Protein AF-A0AAP2RC21-F1 (afdb_monomer_lite)

Sequence (183 aa):
MNNMDLIISTIKKVYSIRHAVEKRAMEKNPFNGIPLLEDIAYRLSSDALSKDQMKDISAFVTATCPNEETLVIMERISAFKAGQKVDRPLKVLLSYVGLILPILIVILIEAYMVYLGIITEMPYLILTFVLILAAIIISVLLFAYLGYDPVYRRDMIENHAWKAIHKECEYRLNLGGQKRLTD

pLDDT: mean 82.62, std 9.05, range [44.09, 92.56]

Radius of gyration: 24.13 Å; chains: 1; bounding box: 64×32×70 Å

Organism: NCBI:txid2052831

Structure (mmCIF, N/CA/C/O backbone):
data_AF-A0AAP2RC21-F1
#
_entry.id   AF-A0AAP2RC21-F1
#
loop_
_atom_site.group_PDB
_atom_site.id
_atom_site.type_symbol
_atom_site.label_atom_id
_atom_site.label_alt_id
_atom_site.label_comp_id
_atom_site.label_asym_id
_atom_site.label_entity_id
_atom_site.label_seq_id
_atom_site.pdbx_PDB_ins_code
_atom_site.Cartn_x
_atom_site.Cartn_y
_atom_site.Cartn_z
_atom_site.occupancy
_atom_site.B_iso_or_equiv
_atom_site.auth_seq_id
_atom_site.auth_comp_id
_atom_site.auth_asym_id
_atom_site.auth_atom_id
_atom_site.pdbx_PDB_model_num
ATOM 1 N N . MET A 1 1 ? -19.184 2.042 29.450 1.00 58.38 1 MET A N 1
ATOM 2 C CA . MET A 1 1 ? -17.749 2.049 29.087 1.00 58.38 1 MET A CA 1
ATOM 3 C C . MET A 1 1 ? -17.272 3.489 29.137 1.00 58.38 1 MET A C 1
ATOM 5 O O . MET A 1 1 ? -18.030 4.346 28.704 1.00 58.38 1 MET A O 1
ATOM 9 N N . ASN A 1 2 ? -16.108 3.778 29.721 1.00 81.50 2 ASN A N 1
ATOM 10 C CA . ASN A 1 2 ? -15.598 5.150 29.788 1.00 81.50 2 ASN A CA 1
ATOM 11 C C . ASN A 1 2 ? -15.119 5.601 28.392 1.00 81.50 2 ASN A C 1
ATOM 13 O O . ASN A 1 2 ? -14.559 4.799 27.643 1.00 81.50 2 ASN A O 1
ATOM 17 N N . ASN A 1 3 ? -15.310 6.873 28.036 1.00 77.88 3 ASN A N 1
ATOM 18 C CA . ASN A 1 3 ? -14.930 7.416 26.724 1.00 77.88 3 ASN A CA 1
ATOM 19 C C . ASN A 1 3 ? -13.417 7.302 26.461 1.00 77.88 3 ASN A C 1
ATOM 21 O O . ASN A 1 3 ? -13.003 7.078 25.325 1.00 77.88 3 ASN A O 1
ATOM 25 N N . MET A 1 4 ? -12.586 7.397 27.506 1.00 80.25 4 MET A N 1
ATOM 26 C CA . MET A 1 4 ? -11.141 7.171 27.378 1.00 80.25 4 MET A CA 1
ATOM 27 C C . MET A 1 4 ? -10.799 5.711 27.059 1.00 80.25 4 MET A C 1
ATOM 29 O O . MET A 1 4 ? -9.927 5.460 26.230 1.00 80.25 4 MET A O 1
ATOM 33 N N . ASP A 1 5 ? -11.506 4.750 27.659 1.00 83.94 5 ASP A N 1
ATOM 34 C CA . ASP A 1 5 ? -11.273 3.323 27.405 1.00 83.94 5 ASP A CA 1
ATOM 35 C C . ASP A 1 5 ? -11.640 2.957 25.966 1.00 83.94 5 ASP A C 1
ATOM 37 O O . ASP A 1 5 ? -10.912 2.207 25.314 1.00 83.94 5 ASP A O 1
ATOM 41 N N . LEU A 1 6 ? -12.722 3.551 25.447 1.00 83.12 6 LEU A N 1
ATOM 42 C CA . LEU A 1 6 ? -13.112 3.450 24.042 1.00 83.12 6 LEU A CA 1
ATOM 43 C C . LEU A 1 6 ? -11.963 3.920 23.141 1.00 83.12 6 LEU A C 1
ATOM 45 O O . LEU A 1 6 ? -11.470 3.130 22.342 1.00 83.12 6 LEU A O 1
ATOM 49 N N . ILE A 1 7 ? -11.463 5.145 23.339 1.00 83.81 7 ILE A N 1
ATOM 50 C CA . ILE A 1 7 ? -10.351 5.708 22.552 1.00 83.81 7 ILE A CA 1
ATOM 51 C C . ILE A 1 7 ? -9.114 4.802 22.597 1.00 83.81 7 ILE A C 1
ATOM 53 O O . ILE A 1 7 ? -8.549 4.463 21.554 1.00 83.81 7 ILE A O 1
ATOM 57 N N . ILE A 1 8 ? -8.696 4.382 23.793 1.00 87.81 8 ILE A N 1
ATOM 58 C CA . ILE A 1 8 ? -7.500 3.549 23.975 1.00 87.81 8 ILE A CA 1
ATOM 59 C C . ILE A 1 8 ? -7.680 2.188 23.295 1.00 87.81 8 ILE A C 1
ATOM 61 O O . ILE A 1 8 ? -6.748 1.695 22.655 1.00 87.81 8 ILE A O 1
ATOM 65 N N . SER A 1 9 ? -8.863 1.579 23.404 1.00 86.88 9 SER A N 1
ATOM 66 C CA . SER A 1 9 ? -9.156 0.296 22.760 1.00 86.88 9 SER A CA 1
ATOM 67 C C . SER A 1 9 ? -9.099 0.397 21.233 1.00 86.88 9 SER A C 1
ATOM 69 O O . SER A 1 9 ? -8.497 -0.464 20.589 1.00 86.88 9 SER A O 1
ATOM 71 N N . THR A 1 10 ? -9.619 1.484 20.657 1.00 86.00 10 THR A N 1
ATOM 72 C CA . THR A 1 10 ? -9.575 1.745 19.213 1.00 86.00 10 THR A CA 1
ATOM 73 C C . THR A 1 10 ? -8.150 1.925 18.728 1.00 86.00 10 THR A C 1
ATOM 75 O O . THR A 1 10 ? -7.749 1.304 17.745 1.00 86.00 10 THR A O 1
ATOM 78 N N . ILE A 1 11 ? -7.355 2.717 19.450 1.00 88.19 11 ILE A N 1
ATOM 79 C CA . ILE A 1 11 ? -5.941 2.922 19.134 1.00 88.19 11 ILE A CA 1
ATOM 80 C C . ILE A 1 11 ? -5.205 1.577 19.159 1.00 88.19 11 ILE A C 1
ATOM 82 O O . ILE A 1 11 ? -4.553 1.211 18.180 1.00 88.19 11 ILE A O 1
ATOM 86 N N . LYS A 1 12 ? -5.364 0.786 20.229 1.00 90.56 12 LYS A N 1
ATOM 87 C CA . LYS A 1 12 ? -4.767 -0.558 20.327 1.00 90.56 12 LYS A CA 1
ATOM 88 C C . LYS A 1 12 ? -5.180 -1.453 19.157 1.00 90.56 12 LYS A C 1
ATOM 90 O O . LYS A 1 12 ? -4.333 -2.162 18.610 1.00 90.56 12 LYS A O 1
ATOM 95 N N . LYS A 1 13 ? -6.448 -1.397 18.737 1.00 90.62 13 LYS A N 1
ATOM 96 C CA . LYS A 1 13 ? -6.941 -2.166 17.591 1.00 90.62 13 LYS A CA 1
ATOM 97 C C . LYS A 1 13 ? -6.254 -1.747 16.293 1.00 90.62 13 LYS A C 1
ATOM 99 O O . LYS A 1 13 ? -5.766 -2.617 15.573 1.00 90.62 13 LYS A O 1
ATOM 104 N N . VAL A 1 14 ? -6.131 -0.450 16.027 1.00 89.50 14 VAL A N 1
ATOM 105 C CA . VAL A 1 14 ? -5.436 0.068 14.837 1.00 89.50 14 VAL A CA 1
ATOM 106 C C . VAL A 1 14 ? -3.972 -0.379 14.806 1.00 89.50 14 VAL A C 1
ATOM 108 O O . VAL A 1 14 ? -3.523 -0.923 13.796 1.00 89.50 14 VAL A O 1
ATOM 111 N N . TYR A 1 15 ? -3.249 -0.273 15.925 1.00 89.25 15 TYR A N 1
ATOM 112 C CA . TYR A 1 15 ? -1.866 -0.763 16.008 1.00 89.25 15 TYR A CA 1
ATOM 113 C C . TYR A 1 15 ? -1.759 -2.282 15.817 1.00 89.25 15 TYR A C 1
ATOM 115 O O . TYR A 1 15 ? -0.826 -2.752 15.163 1.00 89.25 15 TYR A O 1
ATOM 123 N N . SER A 1 16 ? -2.722 -3.057 16.327 1.00 90.06 16 SER A N 1
ATOM 124 C CA . SER A 1 16 ? -2.752 -4.510 16.107 1.00 90.06 16 SER A CA 1
ATOM 125 C C . SER A 1 16 ? -2.956 -4.868 14.629 1.00 90.06 16 SER A C 1
ATOM 127 O O . SER A 1 16 ? -2.296 -5.770 14.111 1.00 90.06 16 SER A O 1
ATOM 129 N N . ILE A 1 17 ? -3.805 -4.115 13.921 1.00 87.94 17 ILE A N 1
ATOM 130 C CA . ILE A 1 17 ? -4.041 -4.287 12.485 1.00 87.94 17 ILE A CA 1
ATOM 131 C C . ILE A 1 17 ? -2.780 -3.927 11.707 1.00 87.94 17 ILE A C 1
ATOM 133 O O . ILE A 1 17 ? -2.384 -4.696 10.831 1.00 87.94 17 ILE A O 1
ATOM 137 N N . ARG A 1 18 ? -2.111 -2.823 12.066 1.00 88.44 18 ARG A N 1
ATOM 138 C CA . ARG A 1 18 ? -0.837 -2.418 11.460 1.00 88.44 18 ARG A CA 1
ATOM 139 C C . ARG A 1 18 ? 0.192 -3.542 11.527 1.00 88.44 18 ARG A C 1
ATOM 141 O O . ARG A 1 18 ? 0.692 -3.974 10.493 1.00 88.44 18 ARG A O 1
ATOM 148 N N . HIS A 1 19 ? 0.425 -4.074 12.725 1.00 86.88 19 HIS A N 1
ATOM 149 C CA . HIS A 1 19 ? 1.369 -5.170 12.931 1.00 86.88 19 HIS A CA 1
ATOM 150 C C . HIS A 1 19 ? 0.973 -6.431 12.142 1.00 86.88 19 HIS A C 1
ATOM 152 O O . HIS A 1 19 ? 1.826 -7.133 11.605 1.00 86.88 19 HIS A O 1
ATOM 158 N N . ALA A 1 20 ? -0.325 -6.729 12.034 1.00 86.44 20 ALA A N 1
ATOM 159 C CA . ALA A 1 20 ? -0.808 -7.860 11.244 1.00 86.44 20 ALA A CA 1
ATOM 160 C C . ALA A 1 20 ? -0.606 -7.668 9.727 1.00 86.44 20 ALA A C 1
ATOM 162 O O . ALA A 1 20 ? -0.320 -8.646 9.033 1.00 86.44 20 ALA A O 1
ATOM 163 N N . VAL A 1 21 ? -0.734 -6.440 9.203 1.00 84.88 21 VAL A N 1
ATOM 164 C CA . VAL A 1 21 ? -0.413 -6.132 7.794 1.00 84.88 21 VAL A CA 1
ATOM 165 C C . VAL A 1 21 ? 1.083 -6.308 7.539 1.00 84.88 21 VAL A C 1
ATOM 167 O O . VAL A 1 21 ? 1.452 -7.010 6.601 1.00 84.88 21 VAL A O 1
ATOM 170 N N . GLU A 1 22 ? 1.936 -5.744 8.398 1.00 83.50 22 GLU A N 1
ATOM 171 C CA . GLU A 1 22 ? 3.398 -5.852 8.275 1.00 83.50 22 GLU A CA 1
ATOM 172 C C . GLU A 1 22 ? 3.863 -7.312 8.337 1.00 83.50 22 GLU A C 1
ATOM 174 O O . GLU A 1 22 ? 4.620 -7.767 7.481 1.00 83.50 22 GLU A O 1
ATOM 179 N N . LYS A 1 23 ? 3.331 -8.083 9.291 1.00 84.06 23 LYS A N 1
ATOM 180 C CA . LYS A 1 23 ? 3.634 -9.511 9.426 1.00 84.06 23 LYS A CA 1
ATOM 181 C C . LYS A 1 23 ? 3.202 -10.308 8.192 1.00 84.06 23 LYS A C 1
ATOM 183 O O . LYS A 1 23 ? 3.965 -11.126 7.687 1.00 84.06 23 LYS A O 1
ATOM 188 N N . ARG A 1 24 ? 2.011 -10.035 7.647 1.00 79.06 24 ARG A N 1
ATOM 189 C CA . ARG A 1 24 ? 1.541 -10.679 6.410 1.00 79.06 24 ARG A CA 1
ATOM 190 C C . ARG A 1 24 ? 2.443 -10.357 5.223 1.00 79.06 24 ARG A C 1
ATOM 192 O O . ARG A 1 24 ? 2.691 -11.243 4.410 1.00 79.06 24 ARG A O 1
ATOM 199 N N . ALA A 1 25 ? 2.877 -9.105 5.111 1.00 77.06 25 ALA A N 1
ATOM 200 C CA . ALA A 1 25 ? 3.774 -8.671 4.052 1.00 77.06 25 ALA A CA 1
ATOM 201 C C . ALA A 1 25 ? 5.116 -9.414 4.096 1.00 77.06 25 ALA A C 1
ATOM 203 O O . ALA A 1 25 ? 5.733 -9.565 3.054 1.00 77.06 25 ALA A O 1
ATOM 204 N N . MET A 1 26 ? 5.551 -9.903 5.259 1.00 73.88 26 MET A N 1
ATOM 205 C CA . MET A 1 26 ? 6.743 -10.748 5.386 1.00 73.88 26 MET A CA 1
ATOM 206 C C . MET A 1 26 ? 6.431 -12.227 5.104 1.00 73.88 26 MET A C 1
ATOM 208 O O . MET A 1 26 ? 7.130 -12.874 4.333 1.00 73.88 26 MET A O 1
ATOM 212 N N . GLU A 1 27 ? 5.349 -12.763 5.675 1.00 74.75 27 GLU A N 1
ATOM 213 C CA . GLU A 1 27 ? 5.060 -14.207 5.648 1.00 74.75 27 GLU A CA 1
ATOM 214 C C . GLU A 1 27 ? 4.466 -14.719 4.328 1.00 74.75 27 GLU A C 1
ATOM 216 O O . GLU A 1 27 ? 4.643 -15.887 3.988 1.00 74.75 27 GLU A O 1
ATOM 221 N N . LYS A 1 28 ? 3.733 -13.883 3.579 1.00 66.50 28 LYS A N 1
ATOM 222 C CA . LYS A 1 28 ? 3.050 -14.300 2.338 1.00 66.50 28 LYS A CA 1
ATOM 223 C C . LYS A 1 28 ? 3.865 -14.056 1.067 1.00 66.50 28 LYS A C 1
ATOM 225 O O . LYS A 1 28 ? 3.306 -14.145 -0.027 1.00 66.50 28 LYS A O 1
ATOM 230 N N . ASN A 1 29 ? 5.153 -13.744 1.186 1.00 68.75 29 ASN A N 1
ATOM 231 C CA . ASN A 1 29 ? 5.982 -13.491 0.015 1.00 68.75 29 ASN A CA 1
ATOM 232 C C . ASN A 1 29 ? 6.240 -14.793 -0.759 1.00 68.75 29 ASN A C 1
ATOM 234 O O . ASN A 1 29 ? 6.816 -15.727 -0.203 1.00 68.75 29 ASN A O 1
ATOM 238 N N . PRO A 1 30 ? 5.876 -14.869 -2.053 1.00 67.69 30 PRO A N 1
ATOM 239 C CA . PRO A 1 30 ? 6.123 -16.059 -2.872 1.00 67.69 30 PRO A CA 1
ATOM 240 C C . PRO A 1 30 ? 7.618 -16.307 -3.133 1.00 67.69 30 PRO A C 1
ATOM 242 O O . PRO A 1 30 ? 7.988 -17.383 -3.586 1.00 67.69 30 PRO A O 1
ATOM 245 N N . PHE A 1 31 ? 8.471 -15.324 -2.833 1.00 74.62 31 PHE A N 1
ATOM 246 C CA . PHE A 1 31 ? 9.926 -15.384 -2.980 1.00 74.62 31 PHE A CA 1
ATOM 247 C C . PHE A 1 31 ? 10.659 -15.618 -1.652 1.00 74.62 31 PHE A C 1
ATOM 249 O O . PHE A 1 31 ? 11.856 -15.352 -1.565 1.00 74.62 31 PHE A O 1
ATOM 256 N N . ASN A 1 32 ? 9.944 -16.082 -0.621 1.00 67.00 32 ASN A N 1
ATOM 257 C CA . ASN A 1 32 ? 10.513 -16.402 0.686 1.00 67.00 32 ASN A CA 1
ATOM 258 C C . ASN A 1 32 ? 11.738 -17.326 0.534 1.00 67.00 32 ASN A C 1
ATOM 260 O O . ASN A 1 32 ? 11.642 -18.383 -0.097 1.00 67.00 32 ASN A O 1
ATOM 264 N N . GLY A 1 33 ? 12.888 -16.907 1.072 1.00 69.12 33 GLY A N 1
ATOM 265 C CA . GLY A 1 33 ? 14.157 -17.635 0.961 1.00 69.12 33 GLY A CA 1
ATOM 266 C C . GLY A 1 33 ? 15.086 -17.171 -0.169 1.00 69.12 33 GLY A C 1
ATOM 267 O O . GLY A 1 33 ? 16.208 -17.670 -0.263 1.00 69.12 33 GLY A O 1
ATOM 268 N N . ILE A 1 34 ? 14.674 -16.201 -0.997 1.00 80.56 34 ILE A N 1
ATOM 269 C CA . ILE A 1 34 ? 15.552 -15.523 -1.964 1.00 80.56 34 ILE A CA 1
ATOM 270 C C . ILE A 1 34 ? 15.767 -14.075 -1.495 1.00 80.56 34 ILE A C 1
ATOM 272 O O . ILE A 1 34 ? 14.901 -13.235 -1.742 1.00 80.56 34 ILE A O 1
ATOM 276 N N . PRO A 1 35 ? 16.924 -13.732 -0.892 1.00 75.56 35 PRO A N 1
ATOM 277 C CA . PRO A 1 35 ? 17.096 -12.483 -0.139 1.00 75.56 35 PRO A CA 1
ATOM 278 C C . PRO A 1 35 ? 16.731 -11.202 -0.906 1.00 75.56 35 PRO A C 1
ATOM 280 O O . PRO A 1 35 ? 16.089 -10.307 -0.369 1.00 75.56 35 PRO A O 1
ATOM 283 N N . LEU A 1 36 ? 17.122 -11.117 -2.182 1.00 77.81 36 LEU A N 1
ATOM 284 C CA . LEU A 1 36 ? 16.900 -9.933 -3.020 1.00 77.81 36 LEU A CA 1
ATOM 285 C C . LEU A 1 36 ? 15.450 -9.823 -3.513 1.00 77.81 36 LEU A C 1
ATOM 287 O O . LEU A 1 36 ? 14.875 -8.739 -3.509 1.00 77.81 36 LEU A O 1
ATOM 291 N N . LEU A 1 37 ? 14.847 -10.943 -3.921 1.00 78.62 37 LEU A N 1
ATOM 292 C CA . LEU A 1 37 ? 13.465 -10.962 -4.407 1.00 78.62 37 LEU A CA 1
ATOM 293 C C . LEU A 1 37 ? 12.461 -10.823 -3.260 1.00 78.62 37 LEU A C 1
ATOM 295 O O . LEU A 1 37 ? 11.410 -10.217 -3.448 1.00 78.62 37 LEU A O 1
ATOM 299 N N . GLU A 1 38 ? 12.794 -11.337 -2.077 1.00 80.62 38 GLU A N 1
ATOM 300 C CA . GLU A 1 38 ? 12.005 -11.172 -0.859 1.00 80.62 38 GLU A CA 1
ATOM 301 C C . GLU A 1 38 ? 11.952 -9.704 -0.415 1.00 80.62 38 GLU A C 1
ATOM 303 O O . GLU A 1 38 ? 10.858 -9.189 -0.182 1.00 80.62 38 GLU A O 1
ATOM 308 N N . ASP A 1 39 ? 13.093 -8.999 -0.386 1.00 78.62 39 ASP A N 1
ATOM 309 C CA . ASP A 1 39 ? 13.135 -7.567 -0.043 1.00 78.62 39 ASP A CA 1
ATOM 310 C C . ASP A 1 39 ? 12.336 -6.728 -1.055 1.00 78.62 39 ASP A C 1
ATOM 312 O O . ASP A 1 39 ? 11.529 -5.880 -0.672 1.00 78.62 39 ASP A O 1
ATOM 316 N N . ILE A 1 40 ? 12.478 -7.002 -2.356 1.00 78.88 40 ILE A N 1
ATOM 317 C CA . ILE A 1 40 ? 11.719 -6.299 -3.403 1.00 78.88 40 ILE A CA 1
ATOM 318 C C . ILE A 1 40 ? 10.217 -6.585 -3.282 1.00 78.88 40 ILE A C 1
ATOM 320 O O . ILE A 1 40 ? 9.409 -5.656 -3.330 1.00 78.88 40 ILE A O 1
ATOM 324 N N . ALA A 1 41 ? 9.826 -7.847 -3.098 1.00 79.75 41 ALA A N 1
ATOM 325 C CA . ALA A 1 41 ? 8.424 -8.226 -2.948 1.00 79.75 41 ALA A CA 1
ATOM 326 C C . ALA A 1 41 ? 7.799 -7.592 -1.702 1.00 79.75 41 ALA A C 1
ATOM 328 O O . ALA A 1 41 ? 6.682 -7.079 -1.768 1.00 79.75 41 ALA A O 1
ATOM 329 N N . TYR A 1 42 ? 8.542 -7.540 -0.596 1.00 80.50 42 TYR A N 1
ATOM 330 C CA . TYR A 1 42 ? 8.114 -6.850 0.612 1.00 80.50 42 TYR A CA 1
ATOM 331 C C . TYR A 1 42 ? 7.935 -5.343 0.378 1.00 80.50 42 TYR A C 1
ATOM 333 O O . TYR A 1 42 ? 6.914 -4.783 0.784 1.00 80.50 42 TYR A O 1
ATOM 341 N N . ARG A 1 43 ? 8.865 -4.686 -0.323 1.00 79.31 43 ARG A N 1
ATOM 342 C CA . ARG A 1 43 ? 8.776 -3.250 -0.655 1.00 79.31 43 ARG A CA 1
ATOM 343 C C . ARG A 1 43 ? 7.619 -2.912 -1.594 1.00 79.31 43 ARG A C 1
ATOM 345 O O . ARG A 1 43 ? 7.067 -1.822 -1.498 1.00 79.31 43 ARG A O 1
ATOM 352 N N . LEU A 1 44 ? 7.252 -3.841 -2.476 1.00 77.75 44 LEU A N 1
ATOM 353 C CA . LEU A 1 44 ? 6.124 -3.716 -3.405 1.00 77.75 44 LEU A CA 1
ATOM 354 C C . LEU A 1 44 ? 4.793 -4.209 -2.818 1.00 77.75 44 LEU A C 1
ATOM 356 O O . LEU A 1 44 ? 3.744 -4.051 -3.446 1.00 77.75 44 LEU A O 1
ATOM 360 N N . SER A 1 45 ? 4.816 -4.850 -1.648 1.00 79.00 45 SER A N 1
ATOM 361 C CA . SER A 1 45 ? 3.619 -5.449 -1.067 1.00 79.00 45 SER A CA 1
ATOM 362 C C . SER A 1 45 ? 2.610 -4.386 -0.631 1.00 79.00 45 SER A C 1
ATOM 364 O O . SER A 1 45 ? 2.962 -3.321 -0.132 1.00 79.00 45 SER A O 1
ATOM 366 N N . SER A 1 46 ? 1.328 -4.690 -0.830 1.00 76.38 46 SER A N 1
ATOM 367 C CA . SER A 1 46 ? 0.244 -3.726 -0.648 1.00 76.38 46 SER A CA 1
ATOM 368 C C . SER A 1 46 ? 0.108 -3.236 0.795 1.00 76.38 46 SER A C 1
ATOM 370 O O . SER A 1 46 ? 0.142 -4.022 1.740 1.00 76.38 46 SER A O 1
ATOM 372 N N . ASP A 1 47 ? -0.157 -1.939 0.931 1.00 80.62 47 ASP A N 1
ATOM 373 C CA . ASP A 1 47 ? -0.449 -1.265 2.203 1.00 80.62 47 ASP A CA 1
ATOM 374 C C . ASP A 1 47 ? -1.949 -1.313 2.557 1.00 80.62 47 ASP A C 1
ATOM 376 O O . ASP A 1 47 ? -2.396 -0.743 3.554 1.00 80.62 47 ASP A O 1
ATOM 380 N N . ALA A 1 48 ? -2.754 -1.963 1.710 1.00 82.06 48 ALA A N 1
ATOM 381 C CA . ALA A 1 48 ? -4.196 -2.034 1.860 1.00 82.06 48 ALA A CA 1
ATOM 382 C C . ALA A 1 48 ? -4.627 -3.110 2.866 1.00 82.06 48 ALA A C 1
ATOM 384 O O . ALA A 1 48 ? -4.007 -4.164 3.033 1.00 82.06 48 ALA A O 1
ATOM 385 N N . LEU A 1 49 ? -5.776 -2.869 3.495 1.00 83.94 49 LEU A N 1
ATOM 386 C CA . LEU A 1 49 ? -6.410 -3.826 4.394 1.00 83.94 49 LEU A CA 1
ATOM 387 C C . LEU A 1 49 ? -6.985 -5.008 3.611 1.00 83.94 49 LEU A C 1
ATOM 389 O O . LEU A 1 49 ? -7.693 -4.846 2.617 1.00 83.94 49 LEU A O 1
ATOM 393 N N . SER A 1 50 ? -6.750 -6.219 4.111 1.00 85.81 50 SER A N 1
ATOM 394 C CA . SER A 1 50 ? -7.448 -7.412 3.603 1.00 85.81 50 SER A CA 1
ATOM 395 C C . SER A 1 50 ? -8.923 -7.435 3.996 1.00 85.81 50 SER A C 1
ATOM 397 O O . SER A 1 50 ? -9.303 -6.863 5.017 1.00 85.81 50 SER A O 1
ATOM 399 N N . LYS A 1 51 ? -9.718 -8.245 3.285 1.00 86.69 51 LYS A N 1
ATOM 400 C CA . LYS A 1 51 ? -11.113 -8.553 3.643 1.00 86.69 51 LYS A CA 1
ATOM 401 C C . LYS A 1 51 ? -11.277 -9.032 5.092 1.00 86.69 51 LYS A C 1
ATOM 403 O O . LYS A 1 51 ? -12.186 -8.571 5.772 1.00 86.69 51 LYS A O 1
ATOM 408 N N . ASP A 1 52 ? -10.377 -9.882 5.586 1.00 86.62 52 ASP A N 1
ATOM 409 C CA . ASP A 1 52 ? -10.451 -10.392 6.964 1.00 86.62 52 ASP A CA 1
ATOM 410 C C . ASP A 1 52 ? -10.254 -9.282 8.002 1.00 86.62 52 ASP A C 1
ATOM 412 O O . ASP A 1 52 ? -10.966 -9.228 8.997 1.00 86.62 52 ASP A O 1
ATOM 416 N N .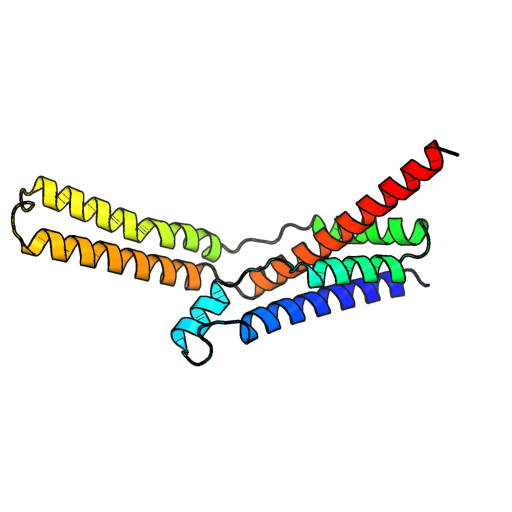 GLN A 1 53 ? -9.339 -8.345 7.737 1.00 86.81 53 GLN A N 1
ATOM 417 C CA . GLN A 1 53 ? -9.120 -7.178 8.599 1.00 86.81 53 GLN A CA 1
ATOM 418 C C . GLN A 1 53 ? -10.295 -6.203 8.550 1.00 86.81 53 GLN A C 1
ATOM 420 O O . GLN A 1 53 ? -10.668 -5.659 9.581 1.00 86.81 53 GLN A O 1
ATOM 425 N N . MET A 1 54 ? -10.923 -6.024 7.386 1.00 87.00 54 MET A N 1
ATOM 426 C CA . MET A 1 54 ? -12.163 -5.249 7.282 1.00 87.00 54 MET A CA 1
ATOM 427 C C . MET A 1 54 ? -13.292 -5.886 8.107 1.00 87.00 54 MET A C 1
ATOM 429 O O . MET A 1 54 ? -14.011 -5.183 8.816 1.00 87.00 54 MET A O 1
ATOM 433 N N . LYS A 1 55 ? -13.421 -7.219 8.075 1.00 88.12 55 LYS A N 1
ATOM 434 C CA . LYS A 1 55 ? -14.402 -7.954 8.888 1.00 88.12 55 LYS A CA 1
ATOM 435 C C . LYS A 1 55 ? -14.107 -7.834 10.386 1.00 88.12 55 LYS A C 1
ATOM 437 O O . LYS A 1 55 ? -15.028 -7.635 11.172 1.00 88.12 55 LYS A O 1
ATOM 442 N N . ASP A 1 56 ? -12.838 -7.920 10.769 1.00 88.50 56 ASP A N 1
ATOM 443 C CA . ASP A 1 56 ? -12.384 -7.756 12.152 1.00 88.50 56 ASP A CA 1
ATOM 444 C C . ASP A 1 56 ? -12.637 -6.329 12.682 1.00 88.50 56 ASP A C 1
ATOM 446 O O . ASP A 1 56 ? -13.098 -6.156 13.809 1.00 88.50 56 ASP A O 1
ATOM 450 N N . ILE A 1 57 ? -12.437 -5.300 11.848 1.00 89.31 57 ILE A N 1
ATOM 451 C CA . ILE A 1 57 ? -12.822 -3.913 12.161 1.00 89.31 57 ILE A CA 1
ATOM 452 C C . ILE A 1 57 ? -14.333 -3.808 12.397 1.00 89.31 57 ILE A C 1
ATOM 454 O O . ILE A 1 57 ? -14.750 -3.240 13.404 1.00 89.31 57 ILE A O 1
ATOM 458 N N . SER A 1 58 ? -15.154 -4.383 11.516 1.00 87.50 58 SER A N 1
ATOM 459 C CA . SER A 1 58 ? -16.616 -4.362 11.669 1.00 87.50 58 SER A CA 1
ATOM 460 C C . SER A 1 58 ? -17.078 -5.067 12.952 1.00 87.50 58 SER A C 1
ATOM 462 O O . SER A 1 58 ? -17.900 -4.535 13.707 1.00 87.50 58 SER A O 1
ATOM 464 N N . ALA A 1 59 ? -16.499 -6.229 13.265 1.00 87.00 59 ALA A N 1
ATOM 465 C CA . ALA A 1 59 ? -16.775 -6.948 14.508 1.00 87.00 59 ALA A CA 1
ATOM 466 C C . ALA A 1 59 ? -16.367 -6.130 15.744 1.00 87.00 59 ALA A C 1
ATOM 468 O O . ALA A 1 59 ? -17.135 -6.039 16.702 1.00 87.00 59 ALA A O 1
ATOM 469 N N . PHE A 1 60 ? -15.203 -5.478 15.698 1.00 89.19 60 PHE A N 1
ATOM 470 C CA . PHE A 1 60 ? -14.741 -4.595 16.765 1.00 89.19 60 PHE A CA 1
ATOM 471 C C . PHE A 1 60 ? -15.690 -3.412 16.979 1.00 89.19 60 PHE A C 1
ATOM 473 O O . PHE A 1 60 ? -16.175 -3.227 18.089 1.00 89.19 60 PHE A O 1
ATOM 480 N N . VAL A 1 61 ? -16.048 -2.670 15.925 1.00 86.88 61 VAL A N 1
ATOM 481 C CA . VAL A 1 61 ? -17.003 -1.550 16.032 1.00 86.88 61 VAL A CA 1
ATOM 482 C C . VAL A 1 61 ? -18.332 -2.020 16.634 1.00 86.88 61 VAL A C 1
ATOM 484 O O . VAL A 1 61 ? -18.880 -1.339 17.497 1.00 86.88 61 VAL A O 1
ATOM 487 N N . THR A 1 62 ? -18.807 -3.213 16.259 1.00 85.06 62 THR A N 1
ATOM 488 C CA . THR A 1 62 ? -20.018 -3.820 16.847 1.00 85.06 62 THR A CA 1
ATOM 489 C C . THR A 1 62 ? -19.888 -4.059 18.347 1.00 85.06 62 THR A C 1
ATOM 491 O O . THR A 1 62 ? -20.804 -3.748 19.099 1.00 85.06 62 THR A O 1
ATOM 494 N N . ALA A 1 63 ? -18.768 -4.634 18.782 1.00 84.88 63 ALA A N 1
ATOM 495 C CA . ALA A 1 63 ? -18.559 -5.001 20.177 1.00 84.88 63 ALA A CA 1
ATOM 496 C C . ALA A 1 63 ? -18.309 -3.777 21.071 1.00 84.88 63 ALA A C 1
ATOM 498 O O . ALA A 1 63 ? -18.681 -3.769 22.242 1.00 84.88 63 ALA A O 1
ATOM 499 N N . THR A 1 64 ? -17.650 -2.753 20.530 1.00 83.62 64 THR A N 1
ATOM 500 C CA . THR A 1 64 ? -17.144 -1.615 21.304 1.00 83.62 64 THR A CA 1
ATOM 501 C C . THR A 1 64 ? -18.106 -0.418 21.294 1.00 83.62 64 THR A C 1
ATOM 503 O O . THR A 1 64 ? -18.060 0.401 22.209 1.00 83.62 64 THR A O 1
ATOM 506 N N . CYS A 1 65 ? -19.015 -0.324 20.317 1.00 83.00 65 CYS A N 1
ATOM 507 C CA . CYS A 1 65 ? -20.019 0.745 20.224 1.00 83.00 65 CYS A CA 1
ATOM 508 C C . CYS A 1 65 ? -21.452 0.187 20.360 1.00 83.00 65 CYS A C 1
ATOM 510 O O . CYS A 1 65 ? -22.163 0.102 19.358 1.00 83.00 65 CYS A O 1
ATOM 512 N N . PRO A 1 66 ? -21.898 -0.201 21.571 1.00 78.62 66 PRO A N 1
ATOM 513 C CA . PRO A 1 66 ? -23.240 -0.754 21.774 1.00 78.62 66 PRO A CA 1
ATOM 514 C C . PRO A 1 66 ? -24.356 0.293 21.626 1.00 78.62 66 PRO A C 1
ATOM 516 O O . PRO A 1 66 ? -25.484 -0.065 21.299 1.00 78.62 66 PRO A O 1
ATOM 519 N N . ASN A 1 67 ? -24.045 1.577 21.841 1.00 82.44 67 ASN A N 1
ATOM 520 C CA . ASN A 1 67 ? -25.013 2.674 21.839 1.00 82.44 67 ASN A CA 1
ATOM 521 C C . ASN A 1 67 ? -24.669 3.715 20.762 1.00 82.44 67 ASN A C 1
ATOM 523 O O . ASN A 1 67 ? -23.503 3.885 20.390 1.00 82.44 67 ASN A O 1
ATOM 527 N N . GLU A 1 68 ? -25.669 4.480 20.320 1.00 82.44 68 GLU A N 1
ATOM 528 C CA . GLU A 1 68 ? -25.493 5.541 19.317 1.00 82.44 68 GLU A CA 1
ATOM 529 C C . GLU A 1 68 ? -24.489 6.611 19.770 1.00 82.44 68 GLU A C 1
ATOM 531 O O . GLU A 1 68 ? -23.618 6.991 18.997 1.00 82.44 68 GLU A O 1
ATOM 536 N N . GLU A 1 69 ? -24.514 7.021 21.041 1.00 83.25 69 GLU A N 1
ATOM 537 C CA . GLU A 1 69 ? -23.555 7.998 21.581 1.00 83.25 69 GLU A CA 1
ATOM 538 C C . GLU A 1 69 ? -22.101 7.526 21.434 1.00 83.25 69 GLU A C 1
ATOM 540 O O . GLU A 1 69 ? -21.238 8.270 20.969 1.00 83.25 69 GLU A O 1
ATOM 545 N N . THR A 1 70 ? -21.827 6.259 21.765 1.00 83.56 70 THR A N 1
ATOM 546 C CA . THR A 1 70 ? -20.486 5.673 21.607 1.00 83.56 70 THR A CA 1
ATOM 547 C C . THR A 1 70 ? -20.078 5.554 20.141 1.00 83.56 70 THR A C 1
ATOM 549 O O . THR A 1 70 ? -18.906 5.737 19.813 1.00 83.56 70 THR A O 1
ATOM 552 N N . LEU A 1 71 ? -21.046 5.308 19.255 1.00 85.56 71 LEU A N 1
ATOM 553 C CA . LEU A 1 71 ? -20.827 5.227 17.816 1.00 85.56 71 LEU A CA 1
ATOM 554 C C . LEU A 1 71 ? -20.498 6.603 17.217 1.00 85.56 71 LEU A C 1
ATOM 556 O O . LEU A 1 71 ? -19.572 6.698 16.417 1.00 85.56 71 LEU A O 1
ATOM 560 N N . VAL A 1 72 ? -21.181 7.669 17.651 1.00 86.88 72 VAL A N 1
ATOM 561 C CA . VAL A 1 72 ? -20.891 9.058 17.248 1.00 86.88 72 VAL A CA 1
ATOM 562 C C . VAL A 1 72 ? -19.516 9.499 17.748 1.00 86.88 72 VAL A C 1
ATOM 564 O O . VAL A 1 72 ? -18.761 10.134 17.016 1.00 86.88 72 VAL A O 1
ATOM 567 N N . ILE A 1 73 ? -19.148 9.148 18.983 1.00 87.06 73 ILE A N 1
ATOM 568 C CA . ILE A 1 73 ? -17.811 9.452 19.513 1.00 87.06 73 ILE A CA 1
ATOM 569 C C . ILE A 1 73 ? -16.737 8.760 18.663 1.00 87.06 73 ILE A C 1
ATOM 571 O O . ILE A 1 73 ? -15.778 9.407 18.235 1.00 87.06 73 ILE A O 1
ATOM 575 N N . MET A 1 74 ? -16.913 7.467 18.377 1.00 87.12 74 MET A N 1
ATOM 576 C CA . MET A 1 74 ? -15.998 6.699 17.531 1.00 87.12 74 MET A CA 1
ATOM 577 C C . MET A 1 74 ? -15.919 7.263 16.105 1.00 87.12 74 MET A C 1
ATOM 579 O O . MET A 1 74 ? -14.823 7.373 15.551 1.00 87.12 74 MET A O 1
ATOM 583 N N . GLU A 1 75 ? -17.052 7.656 15.523 1.00 90.19 75 GLU A N 1
ATOM 584 C CA . GLU A 1 75 ? -17.122 8.301 14.210 1.00 90.19 75 GLU A CA 1
ATOM 585 C C . GLU A 1 75 ? -16.296 9.588 14.193 1.00 90.19 75 GLU A C 1
ATOM 587 O O . GLU A 1 75 ? -15.415 9.711 13.348 1.00 90.19 75 GLU A O 1
ATOM 592 N N . ARG A 1 76 ? -16.462 10.477 15.177 1.00 88.25 76 ARG A N 1
ATOM 593 C CA . ARG A 1 76 ? -15.714 11.744 15.235 1.00 88.25 76 ARG A CA 1
ATOM 594 C C . ARG A 1 76 ? -14.213 11.542 15.413 1.00 88.25 76 ARG A C 1
ATOM 596 O O . ARG A 1 76 ? -13.417 12.232 14.775 1.00 88.25 76 ARG A O 1
ATOM 603 N N . ILE A 1 77 ? -13.808 10.604 16.271 1.00 88.50 77 ILE A N 1
ATOM 604 C CA . ILE A 1 77 ? -12.386 10.286 16.489 1.00 88.50 77 ILE A CA 1
ATOM 605 C C . ILE A 1 77 ? -11.773 9.714 15.211 1.00 88.50 77 ILE A C 1
ATOM 607 O O . ILE A 1 77 ? -10.691 10.131 14.791 1.00 88.50 77 ILE A O 1
ATOM 611 N N . SER A 1 78 ? -12.465 8.755 14.595 1.00 88.25 78 SER A N 1
ATOM 612 C CA . SER A 1 78 ? -11.996 8.109 13.374 1.00 88.25 78 SER A CA 1
ATOM 613 C C . SER A 1 78 ? -11.999 9.071 12.188 1.00 88.25 78 SER A C 1
ATOM 615 O O . SER A 1 78 ? -11.039 9.046 11.428 1.00 88.25 78 SER A O 1
ATOM 617 N N . ALA A 1 79 ? -12.968 9.984 12.085 1.00 88.19 79 ALA A N 1
ATOM 618 C CA . ALA A 1 79 ? -12.999 11.068 11.104 1.00 88.19 79 ALA A CA 1
ATOM 619 C C . ALA A 1 79 ? -11.804 12.013 11.275 1.00 88.19 79 ALA A C 1
ATOM 621 O O . ALA A 1 79 ? -11.097 12.308 10.309 1.00 88.19 79 ALA A O 1
ATOM 622 N N . PHE A 1 80 ? -11.528 12.444 12.512 1.00 88.75 80 PHE A N 1
ATOM 623 C CA . PHE A 1 80 ? -10.392 13.315 12.811 1.00 88.75 80 PHE A CA 1
ATOM 624 C C . PHE A 1 80 ? -9.066 12.666 12.407 1.00 88.75 80 PHE A C 1
ATOM 626 O O . PHE A 1 80 ? -8.238 13.303 11.756 1.00 88.75 80 PHE A O 1
ATOM 633 N N . LYS A 1 81 ? -8.869 11.388 12.748 1.00 88.62 81 LYS A N 1
ATOM 634 C CA . LYS A 1 81 ? -7.651 10.648 12.395 1.00 88.62 81 LYS A CA 1
ATOM 635 C C . LYS A 1 81 ? -7.560 10.315 10.905 1.00 88.62 81 LYS A C 1
ATOM 637 O O . LYS A 1 81 ? -6.496 10.487 10.323 1.00 88.62 81 LYS A O 1
ATOM 642 N N . ALA A 1 82 ? -8.661 9.918 10.273 1.00 85.25 82 ALA A N 1
ATOM 643 C CA . ALA A 1 82 ? -8.732 9.630 8.839 1.00 85.25 82 ALA A CA 1
ATOM 644 C C . ALA A 1 82 ? -8.529 10.876 7.957 1.00 85.25 82 ALA A C 1
ATOM 646 O O . ALA A 1 82 ? -8.089 10.767 6.808 1.00 85.25 82 ALA A O 1
ATOM 647 N N . GLY A 1 83 ? -8.875 12.055 8.485 1.00 81.62 83 GLY A N 1
ATOM 648 C CA . GLY A 1 83 ? -8.688 13.348 7.831 1.00 81.62 83 GLY A CA 1
ATOM 649 C C . GLY A 1 83 ? -7.246 13.861 7.860 1.00 81.62 83 GLY A C 1
ATOM 650 O O . GLY A 1 83 ? -6.918 14.782 7.110 1.00 81.62 83 GLY A O 1
ATOM 651 N N . GLN A 1 84 ? -6.366 13.271 8.678 1.00 86.94 84 GLN A N 1
ATOM 652 C CA . GLN A 1 84 ? -4.951 13.638 8.690 1.00 86.94 84 GLN A CA 1
ATOM 653 C C . GLN A 1 84 ? -4.292 13.198 7.376 1.00 86.94 84 GLN A C 1
ATOM 655 O O . GLN A 1 84 ? -4.383 12.043 6.946 1.00 86.94 84 GLN A O 1
ATOM 660 N N . LYS A 1 85 ? -3.645 14.151 6.698 1.00 81.69 85 LYS A N 1
ATOM 661 C CA . LYS A 1 85 ? -2.867 13.857 5.493 1.00 81.69 85 LYS A CA 1
ATOM 662 C C . LYS A 1 85 ? -1.617 13.091 5.907 1.00 81.69 85 LYS A C 1
ATOM 664 O O . LYS A 1 85 ? -0.929 13.489 6.836 1.00 81.69 85 LYS A O 1
ATOM 669 N N . VAL A 1 86 ? -1.339 12.000 5.200 1.00 84.00 86 VAL A N 1
ATOM 670 C CA . VAL A 1 86 ? -0.071 11.285 5.342 1.00 84.00 86 VAL A CA 1
ATOM 671 C C . VAL A 1 86 ? 0.955 12.009 4.480 1.00 84.00 86 VAL A C 1
ATOM 673 O O . VAL A 1 86 ? 0.764 12.118 3.262 1.00 84.00 86 VAL A O 1
ATOM 676 N N . ASP A 1 87 ? 2.014 12.513 5.106 1.00 84.06 87 ASP A N 1
ATOM 677 C CA . ASP A 1 87 ? 3.073 13.240 4.414 1.00 84.06 87 ASP A CA 1
ATOM 678 C C . ASP A 1 87 ? 3.840 12.297 3.489 1.00 84.06 87 ASP A C 1
ATOM 680 O O . ASP A 1 87 ? 4.472 11.333 3.920 1.00 84.06 87 ASP A O 1
ATOM 684 N N . ARG A 1 88 ? 3.763 12.565 2.182 1.00 81.44 88 ARG A N 1
ATOM 685 C CA . ARG A 1 88 ? 4.477 11.782 1.172 1.00 81.44 88 ARG A CA 1
ATOM 686 C C . ARG A 1 88 ? 5.925 12.260 1.094 1.00 81.44 88 ARG A C 1
ATOM 688 O O . ARG A 1 88 ? 6.146 13.403 0.690 1.00 81.44 88 ARG A O 1
ATOM 695 N N . PRO A 1 89 ? 6.919 11.416 1.414 1.00 86.75 89 PRO A N 1
ATOM 696 C CA . PRO A 1 89 ? 8.310 11.819 1.297 1.00 86.75 89 PRO A CA 1
ATOM 697 C C . PRO A 1 89 ? 8.690 12.004 -0.178 1.00 86.75 89 PRO A C 1
ATOM 699 O O . PRO A 1 89 ? 8.253 11.256 -1.054 1.00 86.75 89 PRO A O 1
ATOM 702 N N . LEU A 1 90 ? 9.568 12.973 -0.455 1.00 86.12 90 LEU A N 1
ATOM 703 C CA . LEU A 1 90 ? 10.048 13.283 -1.812 1.00 86.12 90 LEU A CA 1
ATOM 704 C C . LEU A 1 90 ? 10.636 12.061 -2.536 1.00 86.12 90 LEU A C 1
ATOM 706 O O . LEU A 1 90 ? 10.500 11.943 -3.749 1.00 86.12 90 LEU A O 1
ATOM 710 N N . LYS A 1 91 ? 11.243 11.123 -1.798 1.00 85.75 91 LYS A N 1
ATOM 711 C CA . LYS A 1 91 ? 11.784 9.867 -2.344 1.00 85.75 91 LYS A CA 1
ATOM 712 C C . LYS A 1 91 ? 10.708 9.006 -3.014 1.00 85.75 91 LYS A C 1
ATOM 714 O O . LYS A 1 91 ? 10.932 8.506 -4.111 1.00 85.75 91 LYS A O 1
ATOM 719 N N . VAL A 1 92 ? 9.519 8.928 -2.415 1.00 82.75 92 VAL A N 1
ATOM 720 C CA . VAL A 1 92 ? 8.371 8.205 -2.986 1.00 82.75 92 VAL A CA 1
ATOM 721 C C . VAL A 1 92 ? 7.845 8.915 -4.231 1.00 82.75 92 VAL A C 1
ATOM 723 O O . VAL A 1 92 ? 7.334 8.275 -5.137 1.00 82.75 92 VAL A O 1
ATOM 726 N N . LEU A 1 93 ? 7.996 10.235 -4.329 1.00 82.94 93 LEU A N 1
ATOM 727 C CA . LEU A 1 93 ? 7.646 10.960 -5.550 1.00 82.94 93 LEU A CA 1
ATOM 728 C C . LEU A 1 93 ? 8.674 10.709 -6.668 1.00 82.94 93 LEU A C 1
ATOM 730 O O . LEU A 1 93 ? 8.303 10.482 -7.818 1.00 82.94 93 LEU A O 1
ATOM 734 N N . LEU A 1 94 ? 9.961 10.668 -6.311 1.00 85.44 94 LEU A N 1
ATOM 735 C CA . LEU A 1 94 ? 11.062 10.305 -7.208 1.00 85.44 94 LEU A CA 1
ATOM 736 C C . LEU A 1 94 ? 10.972 8.856 -7.705 1.00 85.44 94 LEU A C 1
ATOM 738 O O . LEU A 1 94 ? 11.471 8.569 -8.790 1.00 85.44 94 LEU A O 1
ATOM 742 N N . SER A 1 95 ? 10.319 7.952 -6.970 1.00 86.69 95 SER A N 1
ATOM 743 C CA . SER A 1 95 ? 10.161 6.561 -7.407 1.00 86.69 95 SER A CA 1
ATOM 744 C C . SER A 1 95 ? 9.358 6.450 -8.705 1.00 86.69 95 SER A C 1
ATOM 746 O O . SER A 1 95 ? 9.746 5.698 -9.596 1.00 86.69 95 SER A O 1
ATOM 748 N N . TYR A 1 96 ? 8.305 7.258 -8.871 1.00 82.75 96 TYR A N 1
ATOM 749 C CA . TYR A 1 96 ? 7.520 7.310 -10.110 1.00 82.75 96 TYR A CA 1
ATOM 750 C C . TYR A 1 96 ? 8.353 7.801 -11.297 1.00 82.75 96 TYR A C 1
ATOM 752 O O . TYR A 1 96 ? 8.215 7.289 -12.406 1.00 82.75 96 TYR A O 1
ATOM 760 N N . VAL A 1 97 ? 9.263 8.750 -11.057 1.00 86.88 97 VAL A N 1
ATOM 761 C CA . VAL A 1 97 ? 10.228 9.193 -12.073 1.00 86.88 97 VAL A CA 1
ATOM 762 C C . VAL A 1 97 ? 11.200 8.061 -12.402 1.00 86.88 97 VAL A C 1
ATOM 764 O O . VAL A 1 97 ? 11.430 7.782 -13.575 1.00 86.88 97 VAL A O 1
ATOM 767 N N . GLY A 1 98 ? 11.708 7.354 -11.389 1.00 83.50 98 GLY A N 1
ATOM 768 C CA . GLY A 1 98 ? 12.583 6.190 -11.553 1.00 83.50 98 GLY A CA 1
ATOM 769 C C . GLY A 1 98 ? 11.947 5.026 -12.319 1.00 83.50 98 GLY A C 1
ATOM 770 O O . GLY A 1 98 ? 12.669 4.248 -12.931 1.00 83.50 98 GLY A O 1
ATOM 771 N N . LEU A 1 99 ? 10.615 4.932 -12.346 1.00 85.38 99 LEU A N 1
ATOM 772 C CA . LEU A 1 99 ? 9.893 3.921 -13.118 1.00 85.38 99 LEU A CA 1
ATOM 773 C C . LEU A 1 99 ? 9.834 4.259 -14.618 1.00 85.38 99 LEU A C 1
ATOM 775 O O . LEU A 1 99 ? 9.951 3.367 -15.457 1.00 85.38 99 LEU A O 1
ATOM 779 N N . ILE A 1 100 ? 9.679 5.540 -14.960 1.00 87.12 100 ILE A N 1
ATOM 780 C CA . ILE A 1 100 ? 9.470 6.003 -16.343 1.00 87.12 100 ILE A CA 1
ATOM 781 C C . ILE A 1 100 ? 10.797 6.361 -17.031 1.00 87.12 100 ILE A C 1
ATOM 783 O O . ILE A 1 100 ? 10.965 6.117 -18.227 1.00 87.12 100 ILE A O 1
ATOM 787 N N . LEU A 1 101 ? 11.751 6.926 -16.288 1.00 89.38 101 LEU A N 1
ATOM 788 C CA . LEU A 1 101 ? 12.995 7.468 -16.834 1.00 89.38 101 LEU A CA 1
ATOM 789 C C . LEU A 1 101 ? 13.839 6.430 -17.605 1.00 89.38 101 LEU A C 1
ATOM 791 O O . LEU A 1 101 ? 14.252 6.754 -18.719 1.00 89.38 101 LEU A O 1
ATOM 795 N N . PRO A 1 102 ? 14.070 5.193 -17.112 1.00 89.25 102 PRO A N 1
ATOM 796 C CA . PRO A 1 102 ? 14.844 4.196 -17.857 1.00 89.25 102 PRO A CA 1
ATOM 797 C C . PRO A 1 102 ? 14.210 3.829 -19.203 1.00 89.25 102 PRO A C 1
ATOM 799 O O . PRO A 1 102 ? 14.915 3.669 -20.195 1.00 89.25 102 PRO A O 1
ATOM 802 N N . ILE A 1 103 ? 12.876 3.762 -19.262 1.00 88.75 103 ILE A N 1
ATOM 803 C CA . ILE A 1 103 ? 12.134 3.465 -20.494 1.00 88.75 103 ILE A CA 1
ATOM 804 C C . ILE A 1 103 ? 12.278 4.619 -21.493 1.00 88.75 103 ILE A C 1
ATOM 806 O O . ILE A 1 103 ? 12.544 4.381 -22.669 1.00 88.75 103 ILE A O 1
ATOM 810 N N . LEU A 1 104 ? 12.162 5.869 -21.033 1.00 90.56 104 LEU A N 1
ATOM 811 C CA . LEU A 1 104 ? 12.382 7.043 -21.884 1.00 90.56 104 LEU A CA 1
ATOM 812 C C . LEU A 1 104 ? 13.802 7.077 -22.459 1.00 90.56 104 LEU A C 1
ATOM 814 O O . LEU A 1 104 ? 13.969 7.388 -23.635 1.00 90.56 104 LEU A O 1
ATOM 818 N N . ILE A 1 105 ? 14.812 6.726 -21.658 1.00 90.94 105 ILE A N 1
ATOM 819 C CA . ILE A 1 105 ? 16.203 6.643 -22.121 1.00 90.94 105 ILE A CA 1
ATOM 820 C C . ILE A 1 105 ? 16.334 5.604 -23.238 1.00 90.94 105 ILE A C 1
ATOM 822 O O . ILE A 1 105 ? 16.939 5.904 -24.264 1.00 90.94 105 ILE A O 1
ATOM 826 N N . VAL A 1 106 ? 15.729 4.422 -23.086 1.00 90.12 106 VAL A N 1
ATOM 827 C CA . VAL A 1 106 ? 15.739 3.399 -24.144 1.00 90.12 106 VAL A CA 1
ATOM 828 C C . VAL A 1 106 ? 15.055 3.907 -25.411 1.00 90.12 106 VAL A C 1
ATOM 830 O O . VAL A 1 106 ? 15.630 3.783 -26.485 1.00 90.12 106 VAL A O 1
ATOM 833 N N . ILE A 1 107 ? 13.891 4.554 -25.307 1.00 87.69 107 ILE A N 1
ATOM 834 C CA . ILE A 1 107 ? 13.193 5.124 -26.475 1.00 87.69 107 ILE A CA 1
ATOM 835 C C . ILE A 1 107 ? 14.068 6.158 -27.199 1.00 87.69 107 ILE A C 1
ATOM 837 O O . ILE A 1 107 ? 14.117 6.166 -28.428 1.00 87.69 107 ILE A O 1
ATOM 841 N N . LEU A 1 108 ? 14.776 7.017 -26.460 1.00 90.44 108 LEU A N 1
ATOM 842 C CA . LEU A 1 108 ? 15.685 8.007 -27.044 1.00 90.44 108 LEU A CA 1
ATOM 843 C C . LEU A 1 108 ? 16.885 7.352 -27.736 1.00 90.44 108 LEU A C 1
ATOM 845 O O . LEU A 1 108 ? 17.268 7.786 -28.821 1.00 90.44 108 LEU A O 1
ATOM 849 N N . ILE A 1 109 ? 17.460 6.307 -27.134 1.00 87.25 109 ILE A N 1
ATOM 850 C CA . ILE A 1 109 ? 18.559 5.534 -27.727 1.00 87.25 109 ILE A CA 1
ATOM 851 C C . ILE A 1 109 ? 18.092 4.858 -29.022 1.00 87.25 109 ILE A C 1
ATOM 853 O O . ILE A 1 109 ? 18.771 4.961 -30.040 1.00 87.25 1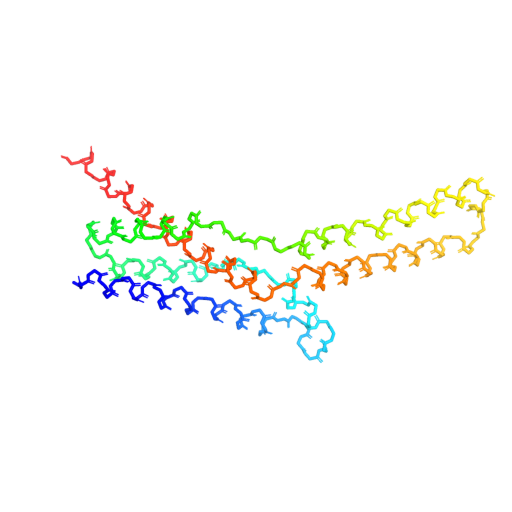09 ILE A O 1
ATOM 857 N N . GLU A 1 110 ? 16.911 4.239 -29.016 1.00 84.56 110 GLU A N 1
ATOM 858 C CA . GLU A 1 110 ? 16.315 3.621 -30.204 1.00 84.56 110 GLU A CA 1
ATOM 859 C C . GLU A 1 110 ? 16.054 4.647 -31.312 1.00 84.56 110 GLU A C 1
ATOM 861 O O . GLU A 1 110 ? 16.469 4.450 -32.453 1.00 84.56 110 GLU A O 1
ATOM 866 N N . ALA A 1 111 ? 15.452 5.792 -30.979 1.00 86.06 111 ALA A N 1
ATOM 867 C CA . ALA A 1 111 ? 15.221 6.874 -31.935 1.00 86.06 111 ALA A CA 1
ATOM 868 C C . ALA A 1 111 ? 16.533 7.400 -32.547 1.00 86.06 111 ALA A C 1
ATOM 870 O O . ALA A 1 111 ? 16.588 7.707 -33.740 1.00 86.06 111 ALA A O 1
ATOM 871 N N . TYR A 1 112 ? 17.601 7.468 -31.751 1.00 85.50 112 TYR A N 1
ATOM 872 C CA . TYR A 1 112 ? 18.922 7.876 -32.218 1.00 85.50 112 TYR A CA 1
ATOM 873 C C . TYR A 1 112 ? 19.573 6.826 -33.134 1.00 85.50 112 TYR A C 1
ATOM 875 O O . TYR A 1 112 ? 20.131 7.179 -34.173 1.00 85.50 112 TYR A O 1
ATOM 883 N N . MET A 1 113 ? 19.458 5.534 -32.809 1.00 81.19 113 MET A N 1
ATOM 884 C CA . MET A 1 113 ? 19.948 4.445 -33.670 1.00 81.19 113 MET A CA 1
ATOM 885 C C . MET A 1 113 ? 19.195 4.377 -35.006 1.00 81.19 113 MET A C 1
ATOM 887 O O . MET A 1 113 ? 19.809 4.137 -36.049 1.00 81.19 113 MET A O 1
ATOM 891 N N . VAL A 1 114 ? 17.887 4.657 -34.988 1.00 81.12 114 VAL A N 1
ATOM 892 C CA . VAL A 1 114 ? 17.053 4.801 -36.190 1.00 81.12 114 VAL A CA 1
ATOM 893 C C . VAL A 1 114 ? 17.539 5.958 -37.060 1.00 81.12 114 VAL A C 1
ATOM 895 O O . VAL A 1 114 ? 17.713 5.784 -38.264 1.00 81.12 114 VAL A O 1
ATOM 898 N N . TYR A 1 115 ? 17.816 7.118 -36.458 1.00 81.88 115 TYR A N 1
ATOM 899 C CA . TYR A 1 115 ? 18.350 8.282 -37.170 1.00 81.88 115 TYR A CA 1
ATOM 900 C C . TYR A 1 115 ? 19.697 7.994 -37.859 1.00 81.88 115 TYR A C 1
ATOM 902 O O . TYR A 1 115 ? 19.941 8.482 -38.960 1.00 81.88 115 TYR A O 1
ATOM 910 N N . LEU A 1 116 ? 20.550 7.167 -37.248 1.00 81.31 116 LEU A N 1
ATOM 911 C CA . LEU A 1 116 ? 21.842 6.758 -37.812 1.00 81.31 116 LEU A CA 1
ATOM 912 C C . LEU A 1 116 ? 21.752 5.627 -38.857 1.00 81.31 116 LEU A C 1
ATOM 914 O O . LEU A 1 116 ? 22.771 5.279 -39.450 1.00 81.31 116 LEU A O 1
ATOM 918 N N . GLY A 1 117 ? 20.567 5.058 -39.106 1.00 72.44 117 GLY A N 1
ATOM 919 C CA . GLY A 1 117 ? 20.356 4.049 -40.152 1.00 72.44 117 GLY A CA 1
ATOM 920 C C . GLY A 1 117 ? 20.841 2.632 -39.814 1.00 72.44 117 GLY A C 1
ATOM 921 O O . GLY A 1 117 ? 21.034 1.829 -40.720 1.00 72.44 117 GLY A O 1
ATOM 922 N N . ILE A 1 118 ? 21.013 2.296 -38.529 1.00 70.19 118 ILE A N 1
ATOM 923 C CA . ILE A 1 118 ? 21.616 1.024 -38.057 1.00 70.19 118 ILE A CA 1
ATOM 924 C C . ILE A 1 118 ? 20.578 -0.131 -37.964 1.00 70.19 118 ILE A C 1
ATOM 926 O O . ILE A 1 118 ? 20.868 -1.246 -37.542 1.00 70.19 118 ILE A O 1
ATOM 930 N N . ILE A 1 119 ? 19.340 0.107 -38.406 1.00 61.94 119 ILE A N 1
ATOM 931 C CA . ILE A 1 119 ? 18.145 -0.711 -38.111 1.00 61.94 119 ILE A CA 1
ATOM 932 C C . ILE A 1 119 ? 18.186 -2.116 -38.752 1.00 61.94 119 ILE A C 1
ATOM 934 O O . ILE A 1 119 ? 17.488 -3.026 -38.310 1.00 61.94 119 ILE A O 1
ATOM 938 N N . THR A 1 120 ? 18.981 -2.318 -39.807 1.00 61.09 120 THR A N 1
ATOM 939 C CA . THR A 1 120 ? 18.926 -3.534 -40.642 1.00 61.09 120 THR A CA 1
ATOM 940 C C . THR A 1 120 ? 19.866 -4.663 -40.219 1.00 61.09 120 THR A C 1
ATOM 942 O O . THR A 1 120 ? 19.826 -5.734 -40.824 1.00 61.09 120 THR A O 1
ATOM 945 N N . GLU A 1 121 ? 20.711 -4.475 -39.205 1.00 63.12 121 GLU A N 1
ATOM 946 C CA . GLU A 1 121 ? 21.647 -5.521 -38.781 1.00 63.12 121 GLU A CA 1
ATOM 947 C C . GLU A 1 121 ? 21.012 -6.464 -37.742 1.00 63.12 121 GLU A C 1
ATOM 949 O O . GLU A 1 121 ? 20.470 -6.020 -36.736 1.00 63.12 121 GLU A O 1
ATOM 954 N N . MET A 1 122 ? 21.111 -7.789 -37.936 1.00 60.50 122 MET A N 1
ATOM 955 C CA . MET A 1 122 ? 20.662 -8.800 -36.955 1.00 60.50 122 MET A CA 1
ATOM 956 C C . MET A 1 122 ? 21.062 -8.543 -35.479 1.00 60.50 122 MET A C 1
ATOM 958 O O . MET A 1 122 ? 20.250 -8.866 -34.608 1.00 60.50 122 MET A O 1
ATOM 962 N N . PRO A 1 123 ? 22.240 -7.973 -35.134 1.00 76.12 123 PRO A N 1
ATOM 963 C CA . PRO A 1 123 ? 22.546 -7.602 -33.748 1.00 76.12 123 PRO A CA 1
ATOM 964 C C . PRO A 1 123 ? 21.622 -6.530 -33.144 1.00 76.12 123 PRO A C 1
ATOM 966 O O . PRO A 1 123 ? 21.476 -6.502 -31.923 1.00 76.12 123 PRO A O 1
ATOM 969 N N . TYR A 1 124 ? 20.974 -5.684 -33.952 1.00 76.62 124 TYR A N 1
ATOM 970 C CA . TYR A 1 124 ? 20.114 -4.594 -33.478 1.00 76.62 124 TYR A CA 1
ATOM 971 C C . TYR A 1 124 ? 18.893 -5.115 -32.709 1.00 76.62 124 TYR A C 1
ATOM 973 O O . TYR A 1 124 ? 18.665 -4.705 -31.577 1.00 76.62 124 TYR A O 1
ATOM 981 N N . LEU A 1 125 ? 18.162 -6.097 -33.254 1.00 77.94 125 LEU A N 1
ATOM 982 C CA . LEU A 1 125 ? 16.959 -6.639 -32.601 1.00 77.94 125 LEU A CA 1
ATOM 983 C C . LEU A 1 125 ? 17.259 -7.267 -31.232 1.00 77.94 125 LEU A C 1
ATOM 985 O O . LEU A 1 125 ? 16.486 -7.105 -30.285 1.00 77.94 125 LEU A O 1
ATOM 989 N N . ILE A 1 126 ? 18.387 -7.974 -31.117 1.00 83.94 126 ILE A N 1
ATOM 990 C CA . ILE A 1 126 ? 18.827 -8.580 -29.853 1.00 83.94 126 ILE A CA 1
ATOM 991 C C . ILE A 1 126 ? 19.217 -7.480 -28.862 1.00 83.94 126 ILE A C 1
ATOM 993 O O . ILE A 1 126 ? 18.813 -7.534 -27.700 1.00 83.94 126 ILE A O 1
ATOM 997 N N . LEU A 1 127 ? 19.959 -6.467 -29.318 1.00 82.75 127 LEU A N 1
ATOM 998 C CA . LEU A 1 127 ? 20.371 -5.335 -28.493 1.00 82.75 127 LEU A CA 1
ATOM 999 C C . LEU A 1 127 ? 19.161 -4.561 -27.951 1.00 82.75 127 LEU A C 1
ATOM 1001 O O . LEU A 1 127 ? 19.089 -4.320 -26.746 1.00 82.75 127 LEU A O 1
ATOM 1005 N N . THR A 1 128 ? 18.187 -4.244 -28.805 1.00 84.00 128 THR A N 1
ATOM 1006 C CA . THR A 1 128 ? 16.932 -3.582 -28.426 1.00 84.00 128 THR A CA 1
ATOM 1007 C C . THR A 1 128 ? 16.172 -4.387 -27.379 1.00 84.00 128 THR A C 1
ATOM 1009 O O . THR A 1 128 ? 15.759 -3.846 -26.352 1.00 84.00 128 THR A O 1
ATOM 1012 N N . PHE A 1 129 ? 16.027 -5.700 -27.581 1.00 85.94 129 PHE A N 1
ATOM 1013 C CA . PHE A 1 129 ? 15.353 -6.562 -26.611 1.00 85.94 129 PHE A CA 1
ATOM 1014 C C . PHE A 1 129 ? 16.059 -6.558 -25.246 1.00 85.94 129 PHE A C 1
ATOM 1016 O O . PHE A 1 129 ? 15.405 -6.421 -24.209 1.00 85.94 129 PHE A O 1
ATOM 1023 N N . VAL A 1 130 ? 17.393 -6.653 -25.236 1.00 89.38 130 VAL A N 1
ATOM 1024 C CA . VAL A 1 130 ? 18.197 -6.606 -24.005 1.00 89.38 130 VAL A CA 1
ATOM 1025 C C . VAL A 1 130 ? 18.072 -5.249 -23.307 1.00 89.38 130 VAL A C 1
ATOM 1027 O O . VAL A 1 130 ? 17.909 -5.216 -22.087 1.00 89.38 130 VAL A O 1
ATOM 1030 N N . LEU A 1 131 ? 18.094 -4.140 -24.051 1.00 89.00 131 LEU A N 1
ATOM 1031 C CA . LEU A 1 131 ? 17.932 -2.790 -23.501 1.00 89.00 131 LEU A CA 1
ATOM 1032 C C . LEU A 1 131 ? 16.557 -2.594 -22.860 1.00 89.00 131 LEU A C 1
ATOM 1034 O O . LEU A 1 131 ? 16.471 -2.074 -21.746 1.00 89.00 131 LEU A O 1
ATOM 1038 N N . ILE A 1 132 ? 15.492 -3.055 -23.520 1.00 89.62 132 ILE A N 1
ATOM 1039 C CA . ILE A 1 132 ? 14.131 -2.998 -22.975 1.00 89.62 132 ILE A CA 1
ATOM 1040 C C . ILE A 1 132 ? 14.042 -3.828 -21.692 1.00 89.62 132 ILE A C 1
ATOM 1042 O O . ILE A 1 132 ? 13.544 -3.337 -20.677 1.00 89.62 132 ILE A O 1
ATOM 1046 N N . LEU A 1 133 ? 14.558 -5.061 -21.702 1.00 92.56 133 LEU A N 1
ATOM 1047 C CA . LEU A 1 133 ? 14.539 -5.927 -20.524 1.00 92.56 133 LEU A CA 1
ATOM 1048 C C . LEU A 1 133 ? 15.318 -5.304 -19.356 1.00 92.56 133 LEU A C 1
ATOM 1050 O O . LEU A 1 133 ? 14.820 -5.271 -18.229 1.00 92.56 133 LEU A O 1
ATOM 1054 N N . ALA A 1 134 ? 16.510 -4.765 -19.623 1.00 90.31 134 ALA A N 1
ATOM 1055 C CA . ALA A 1 134 ? 17.322 -4.082 -18.622 1.00 90.31 134 ALA A CA 1
ATOM 1056 C C . ALA A 1 134 ? 16.603 -2.850 -18.054 1.00 90.31 134 ALA A C 1
ATOM 1058 O O . ALA A 1 134 ? 16.575 -2.674 -16.836 1.00 90.31 134 ALA A O 1
ATOM 1059 N N . ALA A 1 135 ? 15.970 -2.035 -18.901 1.00 90.19 135 ALA A N 1
ATOM 1060 C CA . ALA A 1 135 ? 15.203 -0.876 -18.455 1.00 90.19 135 ALA A CA 1
ATOM 1061 C C . ALA A 1 135 ? 14.025 -1.274 -17.564 1.00 90.19 135 ALA A C 1
ATOM 1063 O O . ALA A 1 135 ? 13.838 -0.657 -16.521 1.00 90.19 135 ALA A O 1
ATOM 1064 N N . ILE A 1 136 ? 13.286 -2.333 -17.909 1.00 90.75 136 ILE A N 1
ATOM 1065 C CA . ILE A 1 136 ? 12.191 -2.846 -17.072 1.00 90.75 136 ILE A CA 1
ATOM 1066 C C . ILE A 1 136 ? 12.718 -3.266 -15.695 1.00 90.75 136 ILE A C 1
ATOM 1068 O O . ILE A 1 136 ? 12.164 -2.855 -14.674 1.00 90.75 136 ILE A O 1
ATOM 1072 N N . ILE A 1 137 ? 13.805 -4.042 -15.649 1.00 90.38 137 ILE A N 1
ATOM 1073 C CA . ILE A 1 137 ? 14.400 -4.507 -14.387 1.00 90.38 137 ILE A CA 1
ATOM 1074 C C . ILE A 1 137 ? 14.867 -3.316 -13.540 1.00 90.38 137 ILE A C 1
ATOM 1076 O O . ILE A 1 137 ? 14.534 -3.232 -12.357 1.00 90.38 137 ILE A O 1
ATOM 1080 N N . ILE A 1 138 ? 15.591 -2.368 -14.141 1.00 90.25 138 ILE A N 1
ATOM 1081 C CA . ILE A 1 138 ? 16.092 -1.171 -13.452 1.00 90.25 138 ILE A CA 1
ATOM 1082 C C . ILE A 1 138 ? 14.930 -0.307 -12.949 1.00 90.25 138 ILE A C 1
ATOM 1084 O O . ILE A 1 138 ? 14.967 0.131 -11.800 1.00 90.25 138 ILE A O 1
ATOM 1088 N N . SER A 1 139 ? 13.883 -0.104 -13.752 1.00 89.06 139 SER A N 1
ATOM 1089 C CA . SER A 1 139 ? 12.681 0.638 -13.354 1.00 89.06 139 SER A CA 1
ATOM 1090 C C . SER A 1 139 ? 12.007 0.018 -12.133 1.00 89.06 139 SER A C 1
ATOM 1092 O O . SER A 1 139 ? 11.660 0.737 -11.195 1.00 89.06 139 SER A O 1
ATOM 1094 N N . VAL A 1 140 ? 11.847 -1.310 -12.107 1.00 87.19 140 VAL A N 1
ATOM 1095 C CA . VAL A 1 140 ? 11.249 -2.020 -10.964 1.00 87.19 140 VAL A CA 1
ATOM 1096 C C . VAL A 1 140 ? 12.121 -1.881 -9.716 1.00 87.19 140 VAL A C 1
ATOM 1098 O O . VAL A 1 140 ? 11.598 -1.591 -8.639 1.00 87.19 140 VAL A O 1
ATOM 1101 N N . LEU A 1 141 ? 13.442 -2.026 -9.850 1.00 86.69 141 LEU A N 1
ATOM 1102 C CA . LEU A 1 141 ? 14.378 -1.867 -8.735 1.00 86.69 141 LEU A CA 1
ATOM 1103 C C . LEU A 1 141 ? 14.364 -0.438 -8.180 1.00 86.69 141 LEU A C 1
ATOM 1105 O O . LEU A 1 141 ? 14.198 -0.249 -6.975 1.00 86.69 141 LEU A O 1
ATOM 1109 N N . LEU A 1 142 ? 14.489 0.572 -9.043 1.00 86.62 142 LEU A N 1
ATOM 1110 C CA . LEU A 1 142 ? 14.447 1.979 -8.641 1.00 86.62 142 LEU A CA 1
ATOM 1111 C C . LEU A 1 142 ? 13.120 2.321 -7.969 1.00 86.62 142 LEU A C 1
ATOM 1113 O O . LEU A 1 142 ? 13.119 2.970 -6.923 1.00 86.62 142 LEU A O 1
ATOM 1117 N N . PHE A 1 143 ? 12.002 1.852 -8.526 1.00 87.56 143 PHE A N 1
ATOM 1118 C CA . PHE A 1 143 ? 10.687 2.071 -7.938 1.00 87.56 143 PHE A CA 1
ATOM 1119 C C . PHE A 1 143 ? 10.562 1.419 -6.557 1.00 87.56 143 PHE A C 1
ATOM 1121 O O . PHE A 1 143 ? 10.118 2.079 -5.621 1.00 87.56 143 PHE A O 1
ATOM 1128 N N . ALA A 1 144 ? 11.002 0.168 -6.393 1.00 84.75 144 ALA A N 1
ATOM 1129 C CA . ALA A 1 144 ? 10.949 -0.530 -5.109 1.00 84.75 144 ALA A CA 1
ATOM 1130 C C . ALA A 1 144 ? 11.838 0.136 -4.042 1.00 84.75 144 ALA A C 1
ATOM 1132 O O . ALA A 1 144 ? 11.424 0.289 -2.892 1.00 84.75 144 ALA A O 1
ATOM 1133 N N . TYR A 1 145 ? 13.050 0.565 -4.404 1.00 83.31 145 TYR A N 1
ATOM 1134 C CA . TYR A 1 145 ? 13.983 1.171 -3.451 1.00 83.31 145 TYR A CA 1
ATOM 1135 C C . TYR A 1 145 ? 13.627 2.612 -3.085 1.00 83.31 145 TYR A C 1
ATOM 1137 O O . TYR A 1 145 ? 13.697 2.970 -1.910 1.00 83.31 145 TYR A O 1
ATOM 1145 N N . LEU A 1 146 ? 13.247 3.438 -4.062 1.00 84.00 146 LEU A N 1
ATOM 1146 C CA . LEU A 1 146 ? 12.879 4.838 -3.824 1.00 84.00 146 LEU A CA 1
ATOM 1147 C C . LEU A 1 146 ? 11.450 4.973 -3.286 1.00 84.00 146 LEU A C 1
ATOM 1149 O O . LEU A 1 146 ? 11.160 5.897 -2.529 1.00 84.00 146 LEU A O 1
ATOM 1153 N N . GLY A 1 147 ? 10.563 4.058 -3.681 1.00 80.88 147 GLY A N 1
ATOM 1154 C CA . GLY A 1 147 ? 9.148 4.053 -3.316 1.00 80.88 147 GLY A CA 1
ATOM 1155 C C . GLY A 1 147 ? 8.865 3.485 -1.931 1.00 80.88 147 GLY A C 1
ATOM 1156 O O . GLY A 1 147 ? 7.768 3.683 -1.415 1.00 80.88 147 GLY A O 1
ATOM 1157 N N . TYR A 1 148 ? 9.836 2.815 -1.310 1.00 84.25 148 TYR A N 1
ATOM 1158 C CA . TYR A 1 148 ? 9.678 2.274 0.031 1.00 84.25 148 TYR A CA 1
ATOM 1159 C C . TYR A 1 148 ? 10.244 3.215 1.094 1.00 84.25 148 TYR A C 1
ATOM 1161 O O . TYR A 1 148 ? 11.453 3.435 1.182 1.00 84.25 148 TYR A O 1
ATOM 1169 N N . ASP A 1 149 ? 9.360 3.692 1.966 1.00 85.62 149 ASP A N 1
ATOM 1170 C CA . ASP A 1 149 ? 9.720 4.345 3.220 1.00 85.62 149 ASP A CA 1
ATOM 1171 C C . ASP A 1 149 ? 8.929 3.689 4.372 1.00 85.62 149 ASP A C 1
ATOM 1173 O O . ASP A 1 149 ? 7.696 3.651 4.330 1.00 85.62 149 ASP A O 1
ATOM 1177 N N . PRO A 1 150 ? 9.605 3.134 5.398 1.00 84.19 150 PRO A N 1
ATOM 1178 C CA . PRO A 1 150 ? 8.948 2.372 6.459 1.00 84.19 150 PRO A CA 1
ATOM 1179 C C . PRO A 1 150 ? 8.090 3.241 7.385 1.00 84.19 150 PRO A C 1
ATOM 1181 O O . PRO A 1 150 ? 7.196 2.723 8.053 1.00 84.19 150 PRO A O 1
ATOM 1184 N N . VAL A 1 151 ? 8.364 4.543 7.492 1.00 86.81 151 VAL A N 1
ATOM 1185 C CA . VAL A 1 151 ? 7.536 5.468 8.279 1.00 86.81 151 VAL A CA 1
ATOM 1186 C C . VAL A 1 151 ? 6.280 5.785 7.480 1.00 86.81 151 VAL A C 1
ATOM 1188 O O . VAL A 1 151 ? 5.179 5.495 7.944 1.00 86.81 151 VAL A O 1
ATOM 1191 N N . TYR A 1 152 ? 6.455 6.219 6.231 1.00 86.12 152 TYR A N 1
ATOM 1192 C CA . TYR A 1 152 ? 5.350 6.517 5.321 1.00 86.12 152 TYR A CA 1
ATOM 1193 C C . TYR A 1 152 ? 4.382 5.336 5.171 1.00 86.12 152 TYR A C 1
ATOM 1195 O O . TYR A 1 152 ? 3.164 5.503 5.233 1.00 86.12 152 TYR A O 1
ATOM 1203 N N . ARG A 1 153 ? 4.921 4.120 5.028 1.00 85.88 153 ARG A N 1
ATOM 1204 C CA . ARG A 1 153 ? 4.126 2.896 4.909 1.00 85.88 153 ARG A CA 1
ATOM 1205 C C . ARG A 1 153 ? 3.278 2.627 6.149 1.00 85.88 153 ARG A C 1
ATOM 1207 O O . ARG A 1 153 ? 2.094 2.314 6.035 1.00 85.88 153 ARG A O 1
ATOM 1214 N N . ARG A 1 154 ? 3.869 2.758 7.339 1.00 88.44 154 ARG A N 1
ATOM 1215 C CA . ARG A 1 154 ? 3.157 2.565 8.611 1.00 88.44 154 ARG A CA 1
ATOM 1216 C C . ARG A 1 154 ? 2.026 3.567 8.772 1.00 88.44 154 ARG A C 1
ATOM 1218 O O . ARG A 1 154 ? 0.926 3.163 9.151 1.00 88.44 154 ARG A O 1
ATOM 1225 N N . ASP A 1 155 ? 2.281 4.820 8.421 1.00 89.06 155 ASP A N 1
ATOM 1226 C CA . ASP A 1 155 ? 1.297 5.896 8.508 1.00 89.06 155 ASP A CA 1
ATOM 1227 C C . ASP A 1 155 ? 0.165 5.709 7.483 1.00 89.06 155 A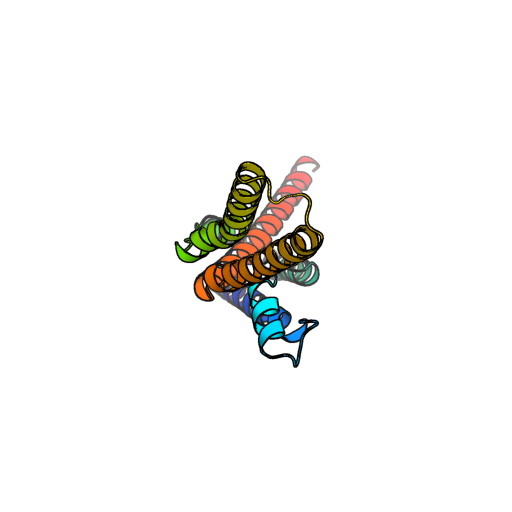SP A C 1
ATOM 1229 O O . ASP A 1 155 ? -1.004 5.948 7.790 1.00 89.06 155 ASP A O 1
ATOM 1233 N N . MET A 1 156 ? 0.475 5.199 6.285 1.00 88.50 156 MET A N 1
ATOM 1234 C CA . MET A 1 156 ? -0.528 4.816 5.285 1.00 88.50 156 MET A CA 1
ATOM 1235 C C . MET A 1 156 ? -1.437 3.687 5.785 1.00 88.50 156 MET A C 1
ATOM 1237 O O . MET A 1 156 ? -2.661 3.816 5.699 1.00 88.50 156 MET A O 1
ATOM 1241 N N . ILE A 1 157 ? -0.871 2.607 6.338 1.00 88.56 157 ILE A N 1
ATOM 1242 C CA . ILE A 1 157 ? -1.648 1.478 6.883 1.00 88.56 157 ILE A CA 1
ATOM 1243 C C . ILE A 1 157 ? -2.534 1.944 8.045 1.00 88.56 157 ILE A C 1
ATOM 1245 O O . ILE A 1 157 ? -3.716 1.594 8.105 1.00 88.56 157 ILE A O 1
ATOM 1249 N N . GLU A 1 158 ? -1.984 2.755 8.952 1.00 90.56 158 GLU A N 1
ATOM 1250 C CA . GLU A 1 158 ? -2.737 3.346 10.059 1.00 90.56 158 GLU A CA 1
ATOM 1251 C C . GLU A 1 158 ? -3.906 4.195 9.540 1.00 90.56 158 GLU A C 1
ATOM 1253 O O . GLU A 1 158 ? -5.050 3.996 9.957 1.00 90.56 158 GLU A O 1
ATOM 1258 N N . ASN A 1 159 ? -3.658 5.083 8.576 1.00 91.00 159 ASN A N 1
ATOM 1259 C CA . ASN A 1 159 ? -4.706 5.905 7.979 1.00 91.00 159 ASN A CA 1
ATOM 1260 C C . ASN A 1 159 ? -5.785 5.055 7.281 1.00 91.00 159 ASN A C 1
ATOM 1262 O O . ASN A 1 159 ? -6.979 5.342 7.388 1.00 91.00 159 ASN A O 1
ATOM 1266 N N . HIS A 1 160 ? -5.399 3.974 6.598 1.00 89.25 160 HIS A N 1
ATOM 1267 C CA . HIS A 1 160 ? -6.355 3.036 6.006 1.00 89.25 160 HIS A CA 1
ATOM 1268 C C . HIS A 1 160 ? -7.242 2.366 7.063 1.00 89.25 160 HIS A C 1
ATOM 1270 O O . HIS A 1 160 ? -8.451 2.256 6.847 1.00 89.25 160 HIS A O 1
ATOM 1276 N N . ALA A 1 161 ? -6.680 1.962 8.206 1.00 89.88 161 ALA A N 1
ATOM 1277 C CA . ALA A 1 161 ? -7.445 1.397 9.318 1.00 89.88 161 ALA A CA 1
ATOM 1278 C C . ALA A 1 161 ? -8.426 2.417 9.916 1.00 89.88 161 ALA A C 1
ATOM 1280 O O . ALA A 1 161 ? -9.599 2.090 10.106 1.00 89.88 161 ALA A O 1
ATOM 1281 N N . TRP A 1 162 ? -7.991 3.662 10.127 1.00 91.94 162 TRP A N 1
ATOM 1282 C CA . TRP A 1 162 ? -8.868 4.738 10.599 1.00 91.94 162 TRP A CA 1
ATOM 1283 C C . TRP A 1 162 ? -10.014 5.031 9.629 1.00 91.94 162 TRP A C 1
ATOM 1285 O O . TRP A 1 162 ? -11.164 5.126 10.056 1.00 91.94 162 TRP A O 1
ATOM 1295 N N . LYS A 1 163 ? -9.737 5.088 8.321 1.00 91.38 163 LYS A N 1
ATOM 1296 C CA . LYS A 1 163 ? -10.767 5.253 7.280 1.00 91.38 163 LYS A CA 1
ATOM 1297 C C . LYS A 1 163 ? -11.769 4.104 7.255 1.00 91.38 163 LYS A C 1
ATOM 1299 O O . LYS A 1 163 ? -12.958 4.338 7.061 1.00 91.38 163 LYS A O 1
ATOM 1304 N N . ALA A 1 164 ? -11.302 2.872 7.443 1.00 90.12 164 ALA A N 1
ATOM 1305 C CA . ALA A 1 164 ? -12.172 1.704 7.492 1.00 90.12 164 ALA A CA 1
ATOM 1306 C C . ALA A 1 164 ? -13.096 1.729 8.719 1.00 90.12 164 ALA A C 1
ATOM 1308 O O . ALA A 1 164 ? -14.287 1.461 8.576 1.00 90.12 164 ALA A O 1
ATOM 1309 N N . ILE A 1 165 ? -12.573 2.106 9.892 1.00 90.38 165 ILE A N 1
ATOM 1310 C CA . ILE A 1 165 ? -13.378 2.301 11.108 1.00 90.38 165 ILE A CA 1
ATOM 1311 C C . ILE A 1 165 ? -14.419 3.401 10.881 1.00 90.38 165 ILE A C 1
ATOM 1313 O O . ILE A 1 165 ? -15.599 3.177 11.132 1.00 90.38 165 ILE A O 1
ATOM 1317 N N . HIS A 1 166 ? -13.999 4.554 10.354 1.00 92.00 166 HIS A N 1
ATOM 1318 C CA . HIS A 1 166 ? -14.890 5.683 10.087 1.00 92.00 166 HIS A CA 1
ATOM 1319 C C . HIS A 1 166 ? -16.040 5.300 9.150 1.00 92.00 166 HIS A C 1
ATOM 1321 O O . HIS A 1 166 ? -17.201 5.519 9.483 1.00 92.00 166 HIS A O 1
ATOM 1327 N N . LYS A 1 167 ? -15.731 4.631 8.032 1.00 90.19 167 LYS A N 1
ATOM 1328 C CA . LYS A 1 167 ? -16.735 4.169 7.065 1.00 90.19 167 LYS A CA 1
ATOM 1329 C C . LYS A 1 167 ? -17.741 3.193 7.682 1.00 90.19 167 LYS A C 1
ATOM 1331 O O . LYS A 1 167 ? -18.925 3.246 7.366 1.00 90.19 167 LYS A O 1
ATOM 1336 N N . GLU A 1 168 ? -17.280 2.293 8.547 1.00 88.06 168 GLU A N 1
ATOM 1337 C CA . GLU A 1 168 ? -18.161 1.355 9.248 1.00 88.06 168 GLU A CA 1
ATOM 1338 C C . GLU A 1 168 ? -19.069 2.074 10.259 1.00 88.06 168 GLU A C 1
ATOM 1340 O O . GLU A 1 168 ? -20.255 1.753 10.365 1.00 88.06 168 G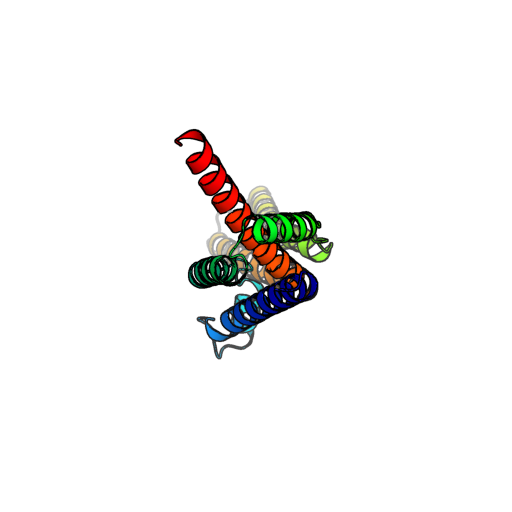LU A O 1
ATOM 1345 N N . CYS A 1 169 ? -18.537 3.060 10.987 1.00 87.44 169 CYS A N 1
ATOM 1346 C CA . CYS A 1 169 ? -19.326 3.880 11.903 1.00 87.44 169 CYS A CA 1
ATOM 1347 C C . CYS A 1 169 ? -20.381 4.707 11.155 1.00 87.44 169 CYS A C 1
ATOM 1349 O O . CYS A 1 169 ? -21.548 4.690 11.546 1.00 87.44 169 CYS A O 1
ATOM 1351 N N . GLU A 1 170 ? -19.998 5.358 10.057 1.00 89.50 170 GLU A N 1
ATOM 1352 C CA . GLU A 1 170 ? -20.898 6.125 9.190 1.00 89.50 170 GLU A CA 1
ATOM 1353 C C . GLU A 1 170 ? -22.018 5.237 8.625 1.00 89.50 170 GLU A C 1
ATOM 1355 O O . GLU A 1 170 ? -23.199 5.570 8.732 1.00 89.50 170 GLU A O 1
ATOM 1360 N N . TYR A 1 171 ? -21.669 4.058 8.097 1.00 87.94 171 TYR A N 1
ATOM 1361 C CA . TYR A 1 171 ? -22.640 3.092 7.580 1.00 87.94 171 TYR A CA 1
ATOM 1362 C C . TYR A 1 171 ? -23.701 2.714 8.626 1.00 87.94 171 TYR A C 1
ATOM 1364 O O . TYR A 1 171 ? -24.896 2.669 8.326 1.00 87.94 171 TYR A O 1
ATOM 1372 N N . ARG A 1 172 ? -23.282 2.482 9.873 1.00 84.50 172 ARG A N 1
ATOM 1373 C CA . ARG A 1 172 ? -24.184 2.100 10.970 1.00 84.50 172 ARG A CA 1
ATOM 1374 C C . ARG A 1 172 ? -25.034 3.252 11.482 1.00 84.50 172 ARG A C 1
ATOM 1376 O O . ARG A 1 172 ? -26.201 3.025 11.794 1.00 84.50 172 ARG A O 1
ATOM 1383 N N . LEU A 1 173 ? -24.481 4.462 11.553 1.00 85.25 173 LEU A N 1
ATOM 1384 C CA . LEU A 1 173 ? -25.250 5.661 11.894 1.00 85.25 173 LEU A CA 1
ATOM 1385 C C . LEU A 1 173 ? -26.345 5.908 10.854 1.00 85.25 173 LEU A C 1
ATOM 1387 O O . LEU A 1 173 ? -27.496 6.133 11.221 1.00 85.25 173 LEU A O 1
ATOM 1391 N N . ASN A 1 174 ? -26.021 5.756 9.569 1.00 84.12 174 ASN A N 1
ATOM 1392 C CA . ASN A 1 174 ? -26.990 5.898 8.485 1.00 84.12 174 ASN A CA 1
ATOM 1393 C C . ASN A 1 174 ? -28.085 4.819 8.540 1.00 84.12 174 ASN A C 1
ATOM 1395 O O . ASN A 1 174 ? -29.261 5.147 8.408 1.00 84.12 174 ASN A O 1
ATOM 1399 N N . LEU A 1 175 ? -27.742 3.555 8.818 1.00 79.81 175 LEU A N 1
ATOM 1400 C CA . LEU A 1 175 ? -28.730 2.486 9.038 1.00 79.81 175 LEU A CA 1
ATOM 1401 C C . LEU A 1 175 ? -29.633 2.741 10.258 1.00 79.81 175 LEU A C 1
ATOM 1403 O O . LEU A 1 175 ? -30.835 2.472 10.208 1.00 79.81 175 LEU A O 1
ATOM 1407 N N . GLY A 1 176 ? -29.067 3.244 11.359 1.00 62.72 176 GLY A N 1
ATOM 1408 C CA . GLY A 1 176 ? -29.816 3.607 12.566 1.00 62.72 176 GLY A CA 1
ATOM 1409 C C . GLY A 1 176 ? -30.762 4.789 12.337 1.00 62.72 176 GLY A C 1
ATOM 1410 O O . GLY A 1 176 ? -31.906 4.756 12.789 1.00 62.72 176 GLY A O 1
ATOM 1411 N N . GLY A 1 177 ? -30.319 5.790 11.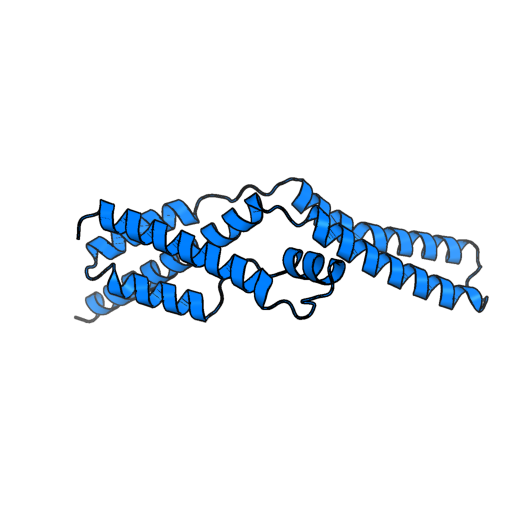572 1.00 59.50 177 GLY A N 1
ATOM 1412 C CA . GLY A 1 177 ? -31.148 6.917 11.140 1.00 59.50 177 GLY A CA 1
ATOM 1413 C C . GLY A 1 177 ? -32.276 6.497 10.196 1.00 59.50 177 GLY A C 1
ATOM 1414 O O . GLY A 1 177 ? -33.391 6.997 10.312 1.00 59.50 177 GLY A O 1
ATOM 1415 N N . GLN A 1 178 ? -32.026 5.522 9.320 1.00 56.53 178 GLN A N 1
ATOM 1416 C CA . GLN A 1 178 ? -33.034 4.997 8.399 1.00 56.53 178 GLN A CA 1
ATOM 1417 C C . GLN A 1 178 ? -34.144 4.215 9.122 1.00 56.53 178 GLN A C 1
ATOM 1419 O O . GLN A 1 178 ? -35.303 4.337 8.739 1.00 56.53 178 GLN A O 1
ATOM 1424 N N . LYS A 1 179 ? -33.821 3.487 10.204 1.00 53.72 179 LYS A N 1
ATOM 1425 C CA . LYS A 1 179 ? -34.822 2.832 11.073 1.00 53.72 179 LYS A CA 1
ATOM 1426 C C . LYS A 1 179 ? -35.734 3.821 11.809 1.00 53.72 179 LYS A C 1
ATOM 1428 O O . LYS A 1 179 ? -36.910 3.536 11.968 1.00 53.72 179 LYS A O 1
ATOM 1433 N N . ARG A 1 180 ? -35.225 4.990 12.216 1.00 48.88 180 ARG A N 1
ATOM 1434 C CA . ARG A 1 180 ? -36.027 6.032 12.891 1.00 48.88 180 ARG A CA 1
ATOM 1435 C C . ARG A 1 180 ? -37.022 6.762 11.988 1.00 48.88 180 ARG A C 1
ATOM 1437 O O . ARG A 1 180 ? -37.895 7.439 12.504 1.00 48.88 180 ARG A O 1
ATOM 1444 N N . LEU A 1 181 ? -36.862 6.686 10.667 1.00 49.09 181 LEU A N 1
ATOM 1445 C CA . LEU A 1 181 ? -37.770 7.316 9.697 1.00 49.09 181 LEU A CA 1
ATOM 1446 C C . LEU A 1 181 ? -38.918 6.390 9.267 1.00 49.09 181 LEU A C 1
ATOM 1448 O O . LEU A 1 181 ? -39.820 6.828 8.557 1.00 49.09 181 LEU A O 1
ATOM 1452 N N . THR A 1 182 ? -38.853 5.112 9.644 1.00 49.84 182 THR A N 1
ATOM 1453 C CA . THR A 1 182 ? -39.855 4.084 9.326 1.00 49.84 182 THR A CA 1
ATOM 1454 C C . THR A 1 182 ? -40.736 3.696 10.514 1.00 49.84 182 THR A C 1
ATOM 1456 O O . THR A 1 182 ? -41.677 2.933 10.310 1.00 49.84 182 THR A O 1
ATOM 1459 N N . ASP A 1 183 ? -40.434 4.215 11.707 1.00 44.09 183 ASP A N 1
ATOM 1460 C CA . ASP A 1 183 ? -41.227 4.088 12.938 1.00 44.09 183 ASP A CA 1
ATOM 1461 C C . ASP A 1 183 ? -41.986 5.400 13.208 1.00 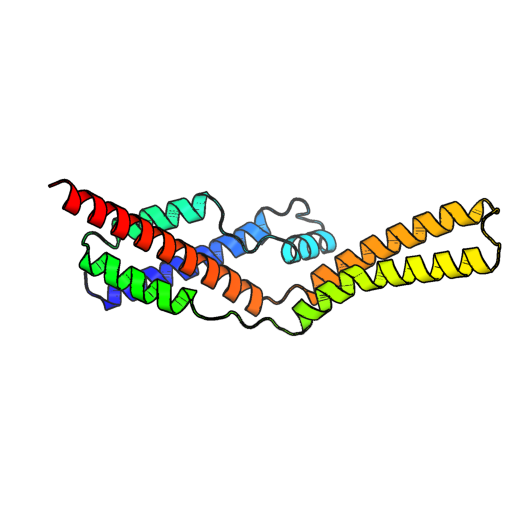44.09 183 ASP A C 1
ATOM 1463 O O . ASP A 1 183 ? -43.140 5.329 13.692 1.00 44.09 183 ASP A O 1
#

Foldseek 3Di:
DDLVVLVVVLVVLLVVQLVVLLVCLQPVQPCPPPVVSSLLSSLVPDLAGDPVSLVVLLVCLVVSPVDLVSLVSLLVVLCVLLPDDQDDDVLLVVLVVLLCVLVVVLVVVVVVCVVVVVCPDPVVVVVSVVSNVVSNVRSSVSNSVSNDDPVSSSSSSSSNSSVSNNVSSVVVNVVVVVVVVVD

Secondary structure (DSSP, 8-state):
--HHHHHHHHHHHHHHHHHHHHHHHHHT-TTTT-HHHHHHHHHHS--SPPHHHHHHHHHHHHHH--SHHHHHHHHHHHHHHHTSPPPPPHHHHHHHHHHHHHHHHHHHHHHHHHHTT-TTSHHHHHHHHHHHHHHHHHHHHHHHHHH--HHHHHHHHHHHHHHHHHHHHHHHHHHHHHHHT--